Protein AF-A0AAV4K6I6-F1 (afdb_monomer)

Sequence (80 aa):
MLLMFLGKPVGLILAYGVLGALFMPFLAITLLFILNSDRVPAEWRNKPGTNVMLGLCAVIFSYLALTELVKQVGKVLGGS

Structure (mmCIF, N/CA/C/O backbone):
data_AF-A0AAV4K6I6-F1
#
_entry.id   AF-A0AAV4K6I6-F1
#
loop_
_atom_site.group_PDB
_atom_site.id
_atom_site.type_symbol
_atom_site.label_atom_id
_atom_site.label_alt_id
_atom_site.label_comp_id
_atom_site.label_asym_id
_atom_site.label_entity_id
_atom_site.label_seq_id
_atom_site.pdbx_PDB_ins_code
_atom_site.Cartn_x
_atom_site.Cartn_y
_atom_site.Cartn_z
_atom_site.occupancy
_atom_site.B_iso_or_equiv
_atom_site.auth_seq_id
_atom_site.auth_comp_id
_atom_site.auth_asym_id
_atom_site.auth_atom_id
_atom_site.pdbx_PDB_model_num
ATOM 1 N N . MET A 1 1 ? -26.357 15.553 8.583 1.00 48.62 1 MET A N 1
ATOM 2 C CA . MET A 1 1 ? -27.276 15.537 9.747 1.00 48.62 1 MET A CA 1
ATOM 3 C C . MET A 1 1 ? -27.976 14.184 9.972 1.00 48.62 1 MET A C 1
ATOM 5 O O . MET A 1 1 ? -28.482 13.973 11.059 1.00 48.62 1 MET A O 1
ATOM 9 N N . LEU A 1 2 ? -27.920 13.224 9.031 1.00 54.06 2 LEU A N 1
ATOM 10 C CA . LEU A 1 2 ? -28.385 11.831 9.228 1.00 54.06 2 LEU A CA 1
ATOM 11 C C . LEU A 1 2 ? -27.396 10.921 9.994 1.00 54.06 2 LEU A C 1
ATOM 13 O O . LEU A 1 2 ? -27.785 9.893 10.531 1.00 54.06 2 LEU A O 1
ATOM 17 N N . LEU A 1 3 ? -26.120 11.313 10.083 1.00 53.47 3 LEU A N 1
ATOM 18 C CA . LEU A 1 3 ? -25.043 10.521 10.701 1.00 53.47 3 LEU A CA 1
ATOM 19 C C . LEU A 1 3 ? -25.039 10.532 12.242 1.00 53.47 3 LEU A C 1
ATOM 21 O O . LEU A 1 3 ? -24.284 9.779 12.842 1.00 53.47 3 LEU A O 1
ATOM 25 N N . MET A 1 4 ? -25.873 11.359 12.881 1.00 52.72 4 MET A N 1
ATOM 26 C CA . MET A 1 4 ? -26.042 11.370 14.343 1.00 52.72 4 MET A CA 1
ATOM 27 C C . MET A 1 4 ? -27.157 10.426 14.830 1.00 52.72 4 MET A C 1
ATOM 29 O O . MET A 1 4 ? -27.180 10.097 16.009 1.00 52.72 4 MET A O 1
ATOM 33 N N . PHE A 1 5 ? -28.057 9.968 13.947 1.00 52.66 5 PHE A N 1
ATOM 34 C CA . PHE A 1 5 ? -29.211 9.131 14.322 1.00 52.66 5 PHE A CA 1
ATOM 35 C C . PHE A 1 5 ? -28.960 7.622 14.215 1.00 52.66 5 PHE A C 1
ATOM 37 O O . PHE A 1 5 ? -29.695 6.830 14.800 1.00 52.66 5 PHE A O 1
ATOM 44 N N . LEU A 1 6 ? -27.910 7.205 13.505 1.00 57.00 6 LEU A N 1
ATOM 45 C CA . LEU A 1 6 ? -27.472 5.816 13.497 1.00 57.00 6 LEU A CA 1
ATOM 46 C C . LEU A 1 6 ? -26.435 5.668 14.611 1.00 57.00 6 LEU A C 1
ATOM 48 O O . LEU A 1 6 ? -25.261 5.947 14.392 1.00 57.00 6 LEU A O 1
ATOM 52 N N . GLY A 1 7 ? -26.873 5.281 15.812 1.00 57.16 7 GLY A N 1
ATOM 53 C CA . GLY A 1 7 ? -26.077 5.153 17.047 1.00 57.16 7 GLY A CA 1
ATOM 54 C C . GLY A 1 7 ? -24.888 4.172 17.015 1.00 57.16 7 GLY A C 1
ATOM 55 O O . GLY A 1 7 ? -24.543 3.595 18.040 1.00 57.16 7 GLY A O 1
ATOM 56 N N . LYS A 1 8 ? -24.261 3.955 15.852 1.00 61.66 8 LYS A N 1
ATOM 57 C CA . LYS A 1 8 ? -23.033 3.190 15.620 1.00 61.66 8 LYS A CA 1
ATOM 58 C C . LYS A 1 8 ? -22.166 3.886 14.548 1.00 61.66 8 LYS A C 1
ATOM 60 O O . LYS A 1 8 ? -22.050 3.363 13.438 1.00 61.66 8 LYS A O 1
ATOM 65 N N . PRO A 1 9 ? -21.497 5.018 14.857 1.00 67.19 9 PRO A N 1
ATOM 66 C CA . PRO A 1 9 ? -20.497 5.637 13.965 1.00 67.19 9 PRO A CA 1
ATOM 67 C C . PRO A 1 9 ? -19.412 4.640 13.526 1.00 67.19 9 PRO A C 1
ATOM 69 O O . PRO A 1 9 ? -18.855 4.730 12.436 1.00 67.19 9 PRO A O 1
ATOM 72 N N . VAL A 1 10 ? -19.189 3.625 14.359 1.00 68.81 10 VAL A N 1
ATOM 73 C CA . VAL A 1 10 ? -18.290 2.498 14.133 1.00 68.81 10 VAL A CA 1
ATOM 74 C C . VAL A 1 10 ? -18.589 1.772 12.816 1.00 68.81 10 VAL A C 1
ATOM 76 O O . VAL A 1 10 ? -17.660 1.521 12.062 1.00 68.81 10 VAL A O 1
ATOM 79 N N . GLY A 1 11 ? -19.856 1.503 12.476 1.00 73.38 11 GLY A N 1
ATOM 80 C CA . GLY A 1 11 ? -20.208 0.736 11.269 1.00 73.38 11 GLY A CA 1
ATOM 81 C C . GLY A 1 11 ? -19.873 1.458 9.960 1.00 73.38 11 GLY A C 1
ATOM 82 O O . GLY A 1 11 ? -19.344 0.851 9.034 1.00 73.38 11 GLY A O 1
ATOM 83 N N . LEU A 1 12 ? -20.124 2.767 9.900 1.00 77.94 12 LEU A N 1
ATOM 84 C CA . LEU A 1 12 ? -19.788 3.599 8.740 1.00 77.94 12 LEU A CA 1
ATOM 85 C C . LEU A 1 12 ? -18.276 3.788 8.585 1.00 77.94 12 LEU A C 1
ATOM 87 O O . LEU A 1 12 ? -17.762 3.696 7.472 1.00 77.94 12 LEU A O 1
ATOM 91 N N . ILE A 1 13 ? -17.561 4.005 9.693 1.00 78.94 13 ILE A N 1
ATOM 92 C CA . ILE A 1 13 ? -16.095 4.123 9.695 1.00 78.94 13 ILE A CA 1
ATOM 93 C C . ILE A 1 13 ? -15.451 2.797 9.276 1.00 78.94 13 ILE A C 1
ATOM 95 O O . ILE A 1 13 ? -14.515 2.800 8.484 1.00 78.94 13 ILE A O 1
ATOM 99 N N . LEU A 1 14 ? -15.977 1.669 9.759 1.00 76.44 14 LEU A N 1
ATOM 100 C CA . LEU A 1 14 ? -15.545 0.329 9.367 1.00 76.44 14 LEU A CA 1
ATOM 101 C C . LEU A 1 14 ? -15.777 0.070 7.885 1.00 76.44 14 LEU A C 1
ATOM 103 O O . LEU A 1 14 ? -14.850 -0.331 7.194 1.00 76.44 14 LEU A O 1
ATOM 107 N N . ALA A 1 15 ? -16.990 0.317 7.388 1.00 81.44 15 ALA A N 1
ATOM 108 C CA . ALA A 1 15 ? -17.310 0.110 5.981 1.00 81.44 15 ALA A CA 1
ATOM 109 C C . ALA A 1 15 ? -16.407 0.963 5.078 1.00 81.44 15 ALA A C 1
ATOM 111 O O . ALA A 1 15 ? -15.845 0.446 4.116 1.00 81.44 15 ALA A O 1
ATOM 112 N N . TYR A 1 16 ? -16.204 2.238 5.424 1.00 80.50 16 TYR A N 1
ATOM 113 C CA . TYR A 1 16 ? -15.310 3.130 4.687 1.00 80.50 16 TYR A CA 1
ATOM 114 C C . TYR A 1 16 ? -13.838 2.699 4.783 1.00 80.50 16 TYR A C 1
ATOM 116 O O . TYR A 1 16 ? -13.129 2.704 3.779 1.00 80.50 16 TYR A O 1
ATOM 124 N N . GLY A 1 17 ? -13.381 2.275 5.964 1.00 81.25 17 GLY A N 1
ATOM 125 C CA . GLY A 1 17 ? -12.020 1.786 6.187 1.00 81.25 17 GLY A CA 1
ATOM 126 C C . GLY A 1 17 ? -11.727 0.491 5.430 1.00 81.25 17 GLY A C 1
ATOM 127 O O . GLY A 1 17 ? -10.700 0.397 4.769 1.00 81.25 17 GLY A O 1
ATOM 128 N N . VAL A 1 18 ? -12.650 -0.473 5.454 1.00 80.62 18 VAL A N 1
ATOM 129 C CA . VAL A 1 18 ? -12.541 -1.743 4.719 1.00 80.62 18 VAL A CA 1
ATOM 130 C C . VAL A 1 18 ? -12.585 -1.502 3.208 1.00 80.62 18 VAL A C 1
ATOM 132 O O . VAL A 1 18 ? -11.736 -2.024 2.488 1.00 80.62 18 VAL A O 1
ATOM 135 N N . LEU A 1 19 ? -13.517 -0.674 2.719 1.00 84.44 19 LEU A N 1
ATOM 136 C CA . LEU A 1 19 ? -13.587 -0.315 1.298 1.00 84.44 19 LEU A CA 1
ATOM 137 C C . LEU A 1 19 ? -12.310 0.395 0.829 1.00 84.44 19 LEU A C 1
ATOM 139 O O . LEU A 1 19 ? -11.757 0.027 -0.205 1.00 84.44 19 LEU A O 1
ATOM 143 N N . GLY A 1 20 ? -11.804 1.366 1.595 1.00 80.44 20 GLY A N 1
ATOM 144 C CA . GLY A 1 20 ? -10.571 2.085 1.264 1.00 80.44 20 GLY A CA 1
ATOM 145 C C . GLY A 1 20 ? -9.326 1.194 1.297 1.00 80.44 20 GLY A C 1
ATOM 146 O O . GLY A 1 20 ? -8.506 1.247 0.378 1.00 80.44 20 GLY A O 1
ATOM 147 N N . ALA A 1 21 ? -9.217 0.335 2.315 1.00 80.94 21 ALA A N 1
ATOM 148 C CA . ALA A 1 21 ? -8.108 -0.599 2.490 1.00 80.94 21 ALA A CA 1
ATOM 149 C C . ALA A 1 21 ? -8.033 -1.641 1.369 1.00 80.94 21 ALA A C 1
ATOM 151 O O . ALA A 1 21 ? -6.937 -2.016 0.975 1.00 80.94 21 ALA A O 1
ATOM 152 N N . LEU A 1 22 ? -9.165 -2.095 0.828 1.00 82.25 22 LEU A N 1
ATOM 153 C CA . LEU A 1 22 ? -9.183 -3.094 -0.246 1.00 82.25 22 LEU A CA 1
ATOM 154 C C . LEU A 1 22 ? -8.990 -2.482 -1.639 1.00 82.25 22 LEU A C 1
ATOM 156 O O . LEU A 1 22 ? -8.392 -3.112 -2.512 1.00 82.25 22 LEU A O 1
ATOM 160 N N . PHE A 1 23 ? -9.461 -1.255 -1.862 1.00 84.75 23 PHE A N 1
ATOM 161 C CA . PHE A 1 23 ? -9.448 -0.643 -3.192 1.00 84.75 23 PHE A CA 1
ATOM 162 C C . PHE A 1 23 ? -8.045 -0.210 -3.645 1.00 84.75 23 PHE A C 1
ATOM 164 O O . PHE A 1 23 ? -7.661 -0.436 -4.793 1.00 84.75 23 PHE A O 1
ATOM 171 N N . MET A 1 24 ? -7.253 0.376 -2.741 1.00 85.25 24 MET A N 1
ATOM 172 C CA . MET A 1 24 ? -5.899 0.857 -3.056 1.00 85.25 24 MET A CA 1
ATOM 173 C C . MET A 1 24 ? -4.908 -0.244 -3.481 1.00 85.25 24 MET A C 1
ATOM 175 O O . MET A 1 24 ? -4.289 -0.093 -4.538 1.00 85.25 24 MET A O 1
ATOM 179 N N . PRO A 1 25 ? -4.738 -1.359 -2.742 1.00 85.56 25 PRO A N 1
ATOM 180 C CA . PRO A 1 25 ? -3.852 -2.439 -3.175 1.00 85.56 25 PRO A CA 1
ATOM 181 C C . PRO A 1 25 ? -4.361 -3.106 -4.453 1.00 85.56 25 PRO A C 1
ATOM 183 O O . PRO A 1 25 ? -3.558 -3.436 -5.323 1.00 85.56 25 PRO A O 1
ATOM 186 N N . PHE A 1 26 ? -5.682 -3.244 -4.615 1.00 88.38 26 PHE A N 1
ATOM 187 C CA . PHE A 1 26 ? -6.273 -3.786 -5.835 1.00 88.38 26 PHE A CA 1
ATOM 188 C C . PHE A 1 26 ? -5.883 -2.961 -7.068 1.00 88.38 26 PHE A C 1
ATOM 190 O O . PHE A 1 26 ? -5.408 -3.521 -8.056 1.00 88.38 26 PHE A O 1
ATOM 197 N N . LEU A 1 27 ? -6.000 -1.632 -7.003 1.00 87.81 27 LEU A N 1
ATOM 198 C CA . LEU A 1 27 ? -5.568 -0.742 -8.084 1.00 87.81 27 LEU A CA 1
ATOM 199 C C . LEU A 1 27 ? -4.064 -0.844 -8.363 1.00 87.81 27 LEU A C 1
ATOM 201 O O . LEU A 1 27 ? -3.663 -0.957 -9.518 1.00 87.81 27 LEU A O 1
ATOM 205 N N . ALA A 1 28 ? -3.224 -0.835 -7.325 1.00 87.06 28 ALA A N 1
ATOM 206 C CA . ALA A 1 28 ? -1.772 -0.907 -7.500 1.00 87.06 28 ALA A CA 1
ATOM 207 C C . ALA A 1 28 ? -1.338 -2.219 -8.179 1.00 87.06 28 ALA A C 1
ATOM 209 O O . ALA A 1 28 ? -0.544 -2.201 -9.122 1.00 87.06 28 ALA A O 1
ATOM 210 N N . ILE A 1 29 ? -1.899 -3.350 -7.740 1.00 87.06 29 ILE A N 1
ATOM 211 C CA . ILE A 1 29 ? -1.605 -4.678 -8.294 1.00 87.06 29 ILE A CA 1
ATOM 212 C C . ILE A 1 29 ? -2.132 -4.799 -9.727 1.00 87.06 29 ILE A C 1
ATOM 214 O O . ILE A 1 29 ? -1.417 -5.275 -10.610 1.00 87.06 29 ILE A O 1
ATOM 218 N N . THR A 1 30 ? -3.365 -4.356 -9.984 1.00 88.31 30 THR A N 1
ATOM 219 C CA . THR A 1 30 ? -3.964 -4.445 -11.326 1.00 88.31 30 THR A CA 1
ATOM 220 C C . THR A 1 30 ? -3.250 -3.557 -12.334 1.00 88.31 30 THR A C 1
ATOM 222 O O . THR A 1 30 ? -3.026 -4.000 -13.456 1.00 88.31 30 THR A O 1
ATOM 225 N N . LEU A 1 31 ? -2.814 -2.355 -11.949 1.00 86.50 31 LEU A N 1
ATOM 226 C CA . LEU A 1 31 ? -1.988 -1.510 -12.813 1.00 86.50 31 LEU A CA 1
ATOM 227 C C . LEU A 1 31 ? -0.629 -2.152 -13.097 1.00 86.50 31 LEU A C 1
ATOM 229 O O . LEU A 1 31 ? -0.193 -2.150 -14.246 1.00 86.50 31 LEU A O 1
ATOM 233 N N . LEU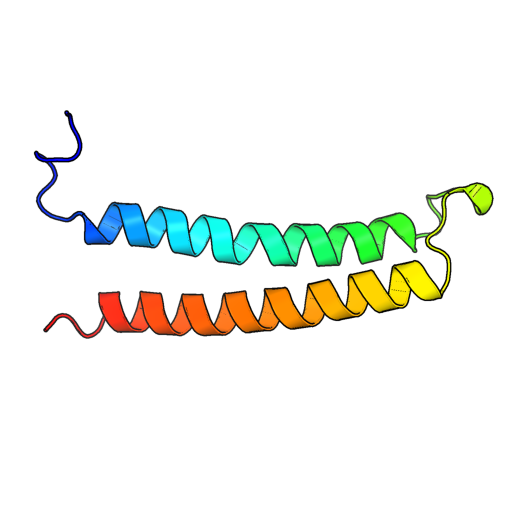 A 1 32 ? 0.017 -2.752 -12.094 1.00 85.19 32 LEU A N 1
ATOM 234 C CA . LEU A 1 32 ? 1.272 -3.480 -12.297 1.00 85.19 32 LEU A CA 1
ATOM 235 C C . LEU A 1 32 ? 1.082 -4.633 -13.296 1.00 85.19 32 LEU A C 1
ATOM 237 O O . LEU A 1 32 ? 1.893 -4.798 -14.205 1.00 85.19 32 LEU A O 1
ATOM 241 N N . PHE A 1 33 ? -0.020 -5.377 -13.184 1.00 83.56 33 PHE A N 1
ATOM 242 C CA . PHE A 1 33 ? -0.343 -6.474 -14.095 1.00 83.56 33 PHE A CA 1
ATOM 243 C C . PHE A 1 33 ? -0.700 -5.997 -15.513 1.00 83.56 33 PHE A C 1
ATOM 245 O O . PHE A 1 33 ? -0.156 -6.517 -16.486 1.00 83.56 33 PHE A O 1
ATOM 252 N N . ILE A 1 34 ? -1.586 -5.003 -15.651 1.00 83.75 34 ILE A N 1
ATOM 253 C CA . ILE A 1 34 ? -2.057 -4.500 -16.952 1.00 83.75 34 ILE A CA 1
ATOM 254 C C . ILE A 1 34 ? -0.911 -3.835 -17.717 1.00 83.75 34 ILE A C 1
ATOM 256 O O . ILE A 1 34 ? -0.717 -4.150 -18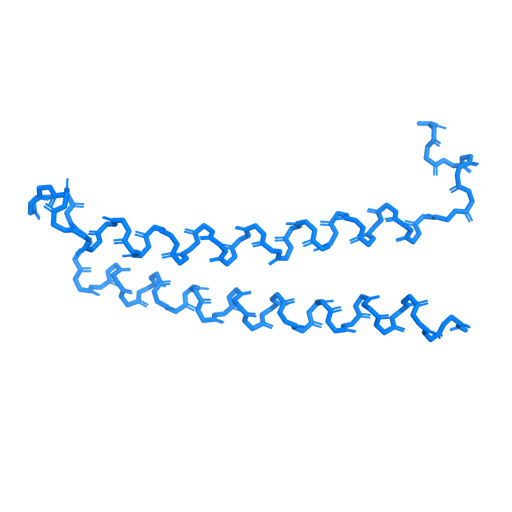.888 1.00 83.75 34 ILE A O 1
ATOM 260 N N . LEU A 1 35 ? -0.128 -2.961 -17.072 1.00 79.56 35 LEU A N 1
ATOM 261 C CA . LEU A 1 35 ? 0.952 -2.218 -17.738 1.00 79.56 35 LEU A CA 1
ATOM 262 C C . LEU A 1 35 ? 2.194 -3.071 -18.031 1.00 79.56 35 LEU A C 1
ATOM 264 O O . LEU A 1 35 ? 3.064 -2.638 -18.792 1.00 79.56 35 LEU A O 1
ATOM 268 N N . ASN A 1 36 ? 2.292 -4.263 -17.440 1.00 75.81 36 ASN A N 1
ATOM 269 C CA . ASN A 1 36 ? 3.344 -5.231 -17.752 1.00 75.81 36 ASN A CA 1
ATOM 270 C C . ASN A 1 36 ? 2.871 -6.353 -18.699 1.00 75.81 36 ASN A C 1
ATOM 272 O O . ASN A 1 36 ? 3.694 -7.106 -19.214 1.00 75.81 36 ASN A O 1
ATOM 276 N N . SER A 1 37 ? 1.564 -6.457 -18.953 1.00 75.00 37 SER A N 1
ATOM 277 C CA . SER A 1 37 ? 0.983 -7.432 -19.880 1.00 75.00 37 SER A CA 1
ATOM 278 C C . SER A 1 37 ? 1.282 -7.093 -21.345 1.00 75.00 37 SER A C 1
ATOM 280 O O . SER A 1 37 ? 1.381 -5.925 -21.719 1.00 75.00 37 SER A O 1
ATOM 282 N N . ASP A 1 38 ? 1.305 -8.116 -22.207 1.00 65.88 38 ASP A N 1
ATOM 283 C CA . ASP A 1 38 ? 1.555 -7.997 -23.660 1.00 65.88 38 ASP A CA 1
ATOM 284 C C . ASP A 1 38 ? 0.499 -7.180 -24.427 1.00 65.88 38 ASP A C 1
ATOM 286 O O . ASP A 1 38 ? 0.649 -6.902 -25.614 1.00 65.88 38 ASP A O 1
ATOM 290 N N . ARG A 1 39 ? -0.580 -6.768 -23.752 1.00 69.62 39 ARG A N 1
ATOM 291 C CA . ARG A 1 39 ? -1.648 -5.935 -24.319 1.00 69.62 39 ARG A CA 1
ATOM 292 C C . ARG A 1 39 ? -1.274 -4.450 -24.418 1.00 69.62 39 ARG A C 1
ATOM 294 O O . ARG A 1 39 ? -2.039 -3.690 -25.004 1.00 69.62 39 ARG A O 1
ATOM 301 N N . VAL A 1 40 ? -0.140 -4.029 -23.845 1.00 72.56 40 VAL A N 1
ATOM 302 C CA . VAL A 1 40 ? 0.317 -2.630 -23.846 1.00 72.56 40 VAL A CA 1
ATOM 303 C C . VAL A 1 40 ? 1.511 -2.459 -24.799 1.00 72.56 40 VAL A C 1
ATOM 305 O O . VAL A 1 40 ? 2.521 -3.147 -24.625 1.00 72.56 40 VAL A O 1
ATOM 308 N N . PRO A 1 41 ? 1.436 -1.544 -25.792 1.00 70.75 41 PRO A N 1
ATOM 309 C CA . PRO A 1 41 ? 2.547 -1.258 -26.700 1.00 70.75 41 PRO A CA 1
ATOM 310 C C . PRO A 1 41 ? 3.811 -0.871 -25.928 1.00 70.75 41 PRO A C 1
ATOM 312 O O . PRO A 1 41 ? 3.728 -0.166 -24.923 1.00 70.75 41 PRO A O 1
ATOM 315 N N . ALA A 1 42 ? 4.986 -1.292 -26.405 1.00 65.62 42 ALA A N 1
ATOM 316 C CA . ALA A 1 42 ? 6.260 -1.128 -25.695 1.00 65.62 42 ALA A CA 1
ATOM 317 C C . ALA A 1 42 ? 6.575 0.321 -25.271 1.00 65.62 42 ALA A C 1
ATOM 319 O O . ALA A 1 42 ? 7.214 0.530 -24.244 1.00 65.62 42 ALA A O 1
ATOM 320 N N . GLU A 1 43 ? 6.074 1.309 -26.012 1.00 71.31 43 GLU A N 1
ATOM 321 C CA . GLU A 1 43 ? 6.222 2.740 -25.712 1.00 71.31 43 GLU A CA 1
ATOM 322 C C . GLU A 1 43 ? 5.466 3.190 -24.447 1.00 71.31 43 GLU A C 1
ATOM 324 O O . GLU A 1 43 ? 5.871 4.151 -23.796 1.00 71.31 43 GLU A O 1
ATOM 329 N N . TRP A 1 44 ? 4.400 2.474 -24.074 1.00 67.38 44 TRP A N 1
ATOM 330 C CA . TRP A 1 44 ? 3.517 2.771 -22.937 1.00 67.38 44 TRP A CA 1
ATOM 331 C C . TRP A 1 44 ? 3.721 1.806 -21.763 1.00 67.38 44 TRP A C 1
ATOM 333 O O . TRP A 1 44 ? 3.061 1.930 -20.729 1.00 67.38 44 TRP A O 1
ATOM 343 N N . ARG A 1 45 ? 4.626 0.831 -21.909 1.00 70.88 45 ARG A N 1
ATOM 344 C CA . ARG A 1 45 ? 4.968 -0.103 -20.834 1.00 70.88 45 ARG A CA 1
ATOM 345 C C . ARG A 1 45 ? 5.691 0.632 -19.715 1.00 70.88 45 ARG A C 1
ATOM 347 O O . ARG A 1 45 ? 6.477 1.556 -19.938 1.00 70.88 45 ARG A O 1
ATOM 354 N N . ASN A 1 46 ? 5.469 0.167 -18.491 1.00 69.50 46 ASN A N 1
ATOM 355 C CA . ASN A 1 46 ? 6.230 0.658 -17.354 1.00 69.50 46 ASN A CA 1
ATOM 356 C C . ASN A 1 46 ? 7.724 0.414 -17.574 1.00 69.50 46 ASN A C 1
ATOM 358 O O . ASN A 1 46 ? 8.171 -0.721 -17.743 1.00 69.50 46 ASN A O 1
ATOM 362 N N . LYS A 1 47 ? 8.509 1.491 -17.506 1.00 79.81 47 LYS A N 1
ATOM 363 C CA . LYS A 1 47 ? 9.967 1.398 -17.414 1.00 79.81 47 LYS A CA 1
ATOM 364 C C . LYS A 1 47 ? 10.344 0.672 -16.112 1.00 79.81 47 LYS A C 1
ATOM 366 O O . LYS A 1 47 ? 9.576 0.731 -15.146 1.00 79.81 47 LYS A O 1
ATOM 371 N N . PRO A 1 48 ? 11.535 0.051 -16.028 1.00 77.25 48 PRO A N 1
ATOM 372 C CA . PRO A 1 48 ? 11.960 -0.702 -14.845 1.00 77.25 48 PRO A CA 1
ATOM 373 C C . PRO A 1 48 ? 11.803 0.083 -13.533 1.00 77.25 48 PRO A C 1
ATOM 375 O O . PRO A 1 48 ? 11.308 -0.460 -12.551 1.00 77.25 48 PRO A O 1
ATOM 378 N N . GLY A 1 49 ? 12.124 1.384 -13.533 1.00 83.56 49 GLY A N 1
ATOM 379 C CA . GLY A 1 49 ? 11.945 2.255 -12.365 1.00 83.56 49 GLY A CA 1
ATOM 380 C C . GLY A 1 49 ? 10.482 2.433 -11.937 1.00 83.56 49 GLY A C 1
ATOM 381 O O . GLY A 1 49 ? 10.176 2.357 -10.749 1.00 83.56 49 GLY A O 1
ATOM 382 N N . THR A 1 50 ? 9.560 2.593 -12.891 1.00 83.75 50 THR A N 1
ATOM 383 C CA . THR A 1 50 ? 8.119 2.688 -12.608 1.00 83.75 50 THR A CA 1
ATOM 384 C C . THR A 1 50 ? 7.574 1.365 -12.076 1.00 83.75 50 THR A C 1
ATOM 386 O O . THR A 1 50 ? 6.758 1.369 -11.160 1.00 83.75 50 THR A O 1
ATOM 389 N N . ASN A 1 51 ? 8.063 0.232 -12.591 1.00 83.94 51 ASN A N 1
ATOM 390 C CA . ASN A 1 51 ? 7.681 -1.092 -12.100 1.00 83.94 51 ASN A CA 1
ATOM 391 C C . ASN A 1 51 ? 8.158 -1.334 -10.656 1.00 83.94 51 ASN A C 1
ATOM 393 O O . ASN A 1 51 ? 7.405 -1.871 -9.850 1.00 83.94 51 ASN A O 1
ATOM 397 N N . VAL A 1 52 ? 9.368 -0.883 -10.302 1.00 86.62 52 VAL A N 1
ATOM 398 C CA . VAL A 1 52 ? 9.881 -0.951 -8.920 1.00 86.62 52 VAL A CA 1
ATOM 399 C C . VAL A 1 52 ? 9.047 -0.081 -7.978 1.00 86.62 52 VAL A C 1
ATOM 401 O O . VAL A 1 52 ? 8.646 -0.551 -6.917 1.00 86.62 52 VAL A O 1
ATOM 404 N N . MET A 1 53 ? 8.730 1.157 -8.370 1.00 86.75 53 MET A N 1
ATOM 405 C CA . MET A 1 53 ? 7.881 2.057 -7.575 1.00 86.75 53 MET A CA 1
ATOM 406 C C . MET A 1 53 ? 6.463 1.507 -7.389 1.00 86.75 53 MET A C 1
ATOM 408 O O . MET A 1 53 ? 5.954 1.488 -6.271 1.00 86.75 53 MET A O 1
ATOM 412 N N . LEU A 1 54 ? 5.834 1.002 -8.455 1.00 86.94 54 LEU A N 1
ATOM 413 C CA . LEU A 1 54 ? 4.516 0.368 -8.367 1.00 86.94 54 LEU A CA 1
ATOM 414 C C . LEU A 1 54 ? 4.546 -0.914 -7.539 1.00 86.94 54 LEU A C 1
ATOM 416 O O . LEU A 1 54 ? 3.625 -1.142 -6.760 1.00 86.94 54 LEU A O 1
ATOM 420 N N . GLY A 1 55 ? 5.604 -1.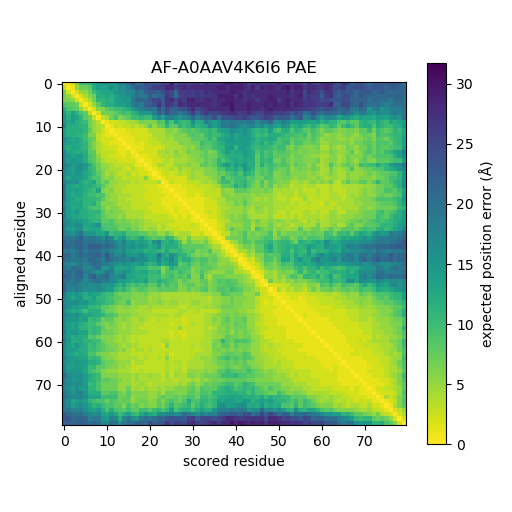717 -7.661 1.00 88.19 55 GLY A N 1
ATOM 421 C CA . GLY A 1 55 ? 5.819 -2.893 -6.824 1.00 88.19 55 GLY A CA 1
ATOM 422 C C . GLY A 1 55 ? 5.920 -2.519 -5.346 1.00 88.19 55 GLY A C 1
ATOM 423 O O . GLY A 1 55 ? 5.240 -3.118 -4.517 1.00 88.19 55 GLY A O 1
ATOM 424 N N . LEU A 1 56 ? 6.686 -1.475 -5.019 1.00 92.06 56 LEU A N 1
ATOM 425 C CA . LEU A 1 56 ? 6.796 -0.951 -3.657 1.00 92.06 56 LEU A CA 1
ATOM 426 C C . LEU A 1 56 ? 5.433 -0.477 -3.128 1.00 92.06 56 LEU A C 1
ATOM 428 O O . LEU A 1 56 ? 5.037 -0.853 -2.026 1.00 92.06 56 LEU A O 1
ATOM 432 N N . CYS A 1 57 ? 4.688 0.290 -3.928 1.00 89.38 57 CYS A N 1
ATOM 433 C CA . CYS A 1 57 ? 3.334 0.720 -3.586 1.00 89.38 57 CYS A CA 1
ATOM 434 C C . CYS A 1 57 ? 2.405 -0.475 -3.353 1.00 89.38 57 CYS A C 1
ATOM 436 O O . CYS A 1 57 ? 1.689 -0.496 -2.357 1.00 89.38 57 CYS A O 1
ATOM 438 N N . ALA A 1 58 ? 2.433 -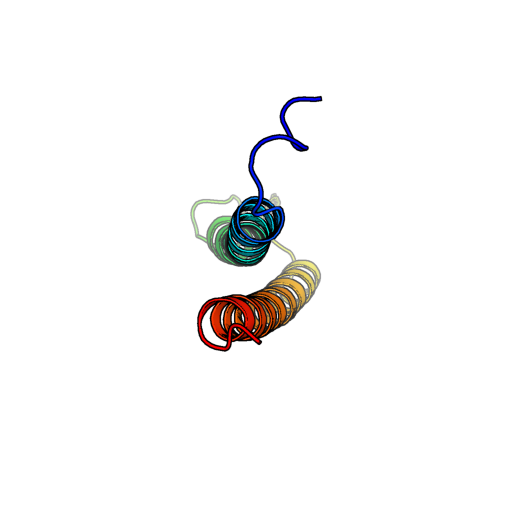1.487 -4.222 1.00 89.94 58 ALA A N 1
ATOM 439 C CA . ALA A 1 58 ? 1.620 -2.689 -4.072 1.00 89.94 58 ALA A CA 1
ATOM 440 C C . ALA A 1 58 ? 1.945 -3.431 -2.768 1.00 89.94 58 ALA A C 1
ATOM 442 O O . ALA A 1 58 ? 1.024 -3.829 -2.055 1.00 89.94 58 ALA A O 1
ATOM 443 N N . VAL A 1 59 ? 3.228 -3.558 -2.411 1.00 92.81 59 VAL A N 1
ATOM 444 C CA . VAL A 1 59 ? 3.657 -4.174 -1.146 1.00 92.81 59 VAL A CA 1
ATOM 445 C C . VAL A 1 59 ? 3.168 -3.362 0.055 1.00 92.81 59 VAL A C 1
ATOM 447 O O . VAL A 1 59 ? 2.522 -3.918 0.943 1.00 92.81 59 VAL A O 1
ATOM 450 N N . ILE A 1 60 ? 3.421 -2.050 0.073 1.00 91.94 60 ILE A N 1
ATOM 451 C CA . ILE A 1 60 ? 3.044 -1.170 1.189 1.00 91.94 60 ILE A CA 1
ATOM 452 C C . ILE A 1 60 ? 1.523 -1.132 1.362 1.00 91.94 60 ILE A C 1
ATOM 454 O O . ILE A 1 60 ? 1.032 -1.313 2.474 1.00 91.94 60 ILE A O 1
ATOM 458 N N . PHE A 1 61 ? 0.761 -0.948 0.281 1.00 89.75 61 PHE A N 1
ATOM 459 C CA . PHE A 1 61 ? -0.699 -0.913 0.356 1.00 89.75 61 PHE A CA 1
ATOM 460 C C . PHE A 1 61 ? -1.294 -2.262 0.734 1.00 89.75 61 PHE A C 1
ATOM 462 O O . PHE A 1 61 ? -2.258 -2.285 1.489 1.00 89.75 61 PHE A O 1
ATOM 469 N N . SER A 1 62 ? -0.721 -3.378 0.279 1.00 89.88 62 SER A N 1
ATOM 470 C CA . SER A 1 62 ? -1.185 -4.705 0.704 1.00 89.88 62 SER A CA 1
ATOM 471 C C . SER A 1 62 ? -0.929 -4.925 2.195 1.00 89.88 62 SER A C 1
ATOM 473 O O . SER A 1 62 ? -1.803 -5.417 2.907 1.00 89.88 62 SER A O 1
ATOM 475 N N . TYR A 1 63 ? 0.233 -4.500 2.699 1.00 91.62 63 TYR A N 1
ATOM 476 C CA . TYR A 1 63 ? 0.546 -4.558 4.126 1.00 91.62 63 TYR A CA 1
ATOM 477 C C . TYR A 1 63 ? -0.393 -3.675 4.963 1.00 91.62 63 TYR A C 1
ATOM 479 O O . TYR A 1 63 ? -0.949 -4.122 5.970 1.00 91.62 63 TYR A O 1
ATOM 487 N N . LEU A 1 64 ? -0.628 -2.435 4.529 1.00 88.00 64 LEU A N 1
ATOM 488 C CA . LEU A 1 64 ? -1.576 -1.529 5.182 1.00 88.00 64 LEU A CA 1
ATOM 489 C C . LEU A 1 64 ? -3.002 -2.081 5.146 1.00 88.00 64 LEU A C 1
ATOM 491 O O . LEU A 1 64 ? -3.712 -2.005 6.142 1.00 88.00 64 LEU A O 1
ATOM 495 N N . ALA A 1 65 ? -3.404 -2.692 4.034 1.00 87.75 65 ALA A N 1
ATOM 496 C CA . ALA A 1 65 ? -4.719 -3.294 3.902 1.00 87.75 65 A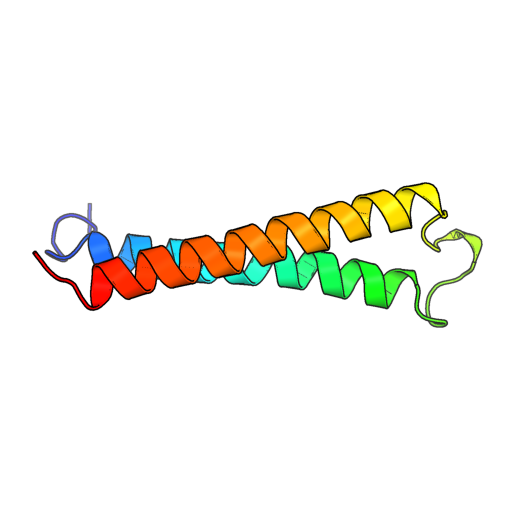LA A CA 1
ATOM 497 C C . ALA A 1 65 ? -4.925 -4.437 4.895 1.00 87.75 65 ALA A C 1
ATOM 499 O O . ALA A 1 65 ? -5.941 -4.468 5.582 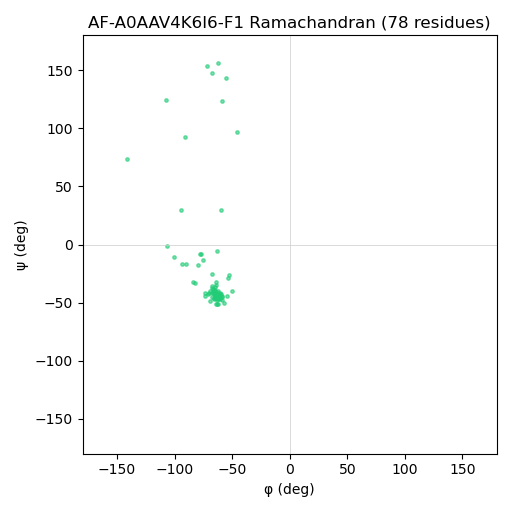1.00 87.75 65 ALA A O 1
ATOM 500 N N . LEU A 1 66 ? -3.950 -5.342 5.017 1.00 89.25 66 LEU A N 1
ATOM 501 C CA . LEU A 1 66 ? -4.004 -6.451 5.971 1.00 89.25 66 LEU A CA 1
ATOM 502 C C . LEU A 1 66 ? -4.023 -5.956 7.420 1.00 89.25 66 LEU A C 1
ATOM 504 O O . LEU A 1 66 ? -4.831 -6.421 8.221 1.00 89.25 66 LEU A O 1
ATOM 508 N N . THR A 1 67 ? -3.160 -5.000 7.761 1.00 88.00 67 THR A N 1
ATOM 509 C CA . THR A 1 67 ? -3.075 -4.471 9.131 1.00 88.00 67 THR A CA 1
ATOM 510 C C . THR A 1 67 ? -4.326 -3.690 9.525 1.00 88.00 67 THR A C 1
ATOM 512 O O . THR A 1 67 ? -4.846 -3.889 10.626 1.00 88.00 67 THR A O 1
ATOM 515 N N . GLU A 1 68 ? -4.866 -2.861 8.631 1.00 85.44 68 GLU A N 1
ATOM 516 C CA . GLU A 1 68 ? -6.111 -2.137 8.883 1.00 85.44 68 GLU A CA 1
ATOM 517 C C . GLU A 1 68 ? -7.306 -3.099 8.921 1.00 85.44 68 GLU A C 1
ATOM 519 O O . GLU A 1 68 ? -8.128 -2.985 9.825 1.00 85.44 68 GLU A O 1
ATOM 524 N N . LEU A 1 69 ? -7.369 -4.111 8.047 1.00 85.31 69 LEU A N 1
ATOM 525 C CA . LEU A 1 69 ? -8.400 -5.154 8.096 1.00 85.31 69 LEU A CA 1
ATOM 526 C C . LEU A 1 69 ? -8.393 -5.876 9.450 1.00 85.31 69 LEU A C 1
ATOM 528 O O . LEU A 1 69 ? -9.435 -5.963 10.095 1.00 85.31 69 LEU A O 1
ATOM 532 N N . VAL A 1 70 ? -7.232 -6.345 9.917 1.00 86.19 70 VAL A N 1
ATOM 533 C CA . VAL A 1 70 ? -7.104 -7.039 11.212 1.00 86.19 70 VAL A CA 1
ATOM 534 C C . VAL A 1 70 ? -7.512 -6.129 12.368 1.00 86.19 70 VAL A C 1
ATOM 536 O O . VAL A 1 70 ? -8.262 -6.544 13.249 1.00 86.19 70 VAL A O 1
ATOM 539 N N . LYS A 1 71 ? -7.073 -4.869 12.357 1.00 83.88 71 LYS A N 1
ATOM 540 C CA . LYS A 1 71 ? -7.414 -3.879 13.386 1.00 83.88 71 LYS A CA 1
ATOM 541 C C . LYS A 1 71 ? -8.910 -3.563 13.415 1.00 83.88 71 LYS A C 1
ATOM 543 O O . LYS A 1 71 ? -9.497 -3.449 14.490 1.00 83.88 71 LYS A O 1
ATOM 548 N N . GLN A 1 72 ? -9.528 -3.414 12.249 1.00 80.31 72 GLN A N 1
ATOM 549 C CA . GLN A 1 72 ? -10.949 -3.114 12.106 1.00 80.31 72 GLN A CA 1
ATOM 550 C C . GLN A 1 72 ? -11.814 -4.326 12.485 1.00 80.31 72 GLN A C 1
ATOM 552 O O . GLN A 1 72 ? -12.762 -4.181 13.252 1.00 80.31 72 GLN A O 1
ATOM 557 N N . VAL A 1 73 ? -11.440 -5.535 12.056 1.00 81.06 73 VAL A N 1
ATOM 558 C CA . VAL A 1 73 ? -12.087 -6.791 12.477 1.00 81.06 73 VAL A CA 1
ATOM 559 C C . VAL A 1 73 ? -11.935 -7.005 13.986 1.00 81.06 73 VAL A C 1
ATOM 561 O O . VAL A 1 73 ? -12.908 -7.343 14.656 1.00 81.06 73 VAL A O 1
ATOM 564 N N . GLY A 1 74 ? -10.756 -6.728 14.550 1.00 80.44 74 GLY A N 1
ATOM 565 C CA . GLY A 1 74 ? -10.514 -6.776 15.992 1.00 80.44 74 GLY A CA 1
ATOM 566 C C . GLY A 1 74 ? -11.402 -5.805 16.775 1.00 80.44 74 GLY A C 1
ATOM 567 O O . GLY A 1 74 ? -11.981 -6.194 17.783 1.00 80.44 74 GLY A O 1
ATOM 568 N N . LYS A 1 75 ? -11.599 -4.577 16.276 1.00 74.12 75 LYS A N 1
ATOM 569 C CA . LYS A 1 75 ? -12.552 -3.614 16.860 1.00 74.12 75 LYS A CA 1
ATOM 570 C C . LYS A 1 75 ? -14.009 -4.076 16.787 1.00 74.12 75 LYS A C 1
ATOM 572 O O . LYS A 1 75 ? -14.792 -3.722 17.662 1.00 74.12 75 LYS A O 1
A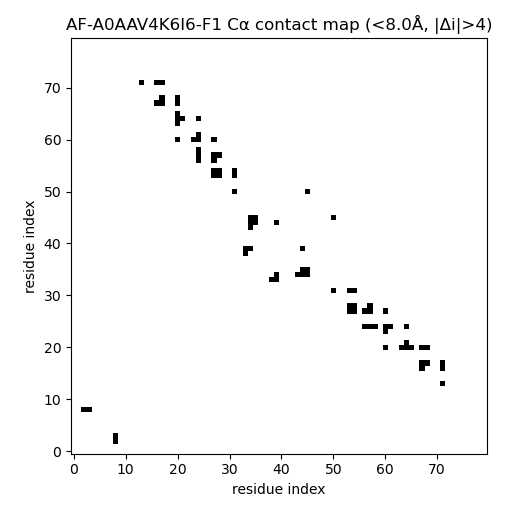TOM 577 N N . VAL A 1 76 ? -14.385 -4.826 15.751 1.00 72.00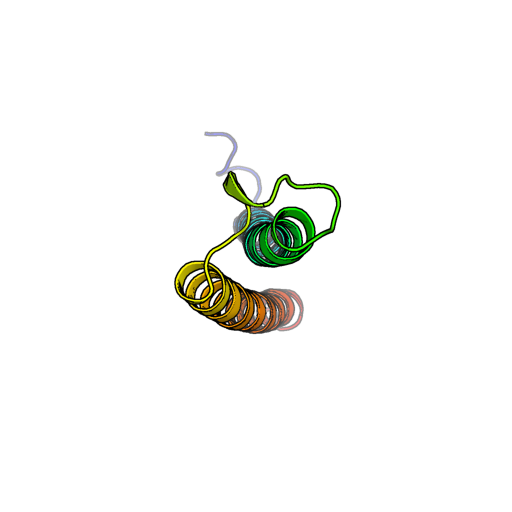 76 VAL A N 1
ATOM 578 C CA . VAL A 1 76 ? -15.743 -5.380 15.605 1.00 72.00 76 VAL A CA 1
ATOM 579 C C . VAL A 1 76 ? -15.982 -6.534 16.571 1.00 72.00 76 VAL A C 1
ATOM 581 O O . VAL A 1 76 ? -17.048 -6.604 17.178 1.00 72.00 76 VAL A O 1
ATOM 584 N N . LEU A 1 77 ? -15.012 -7.440 16.697 1.00 73.25 77 LEU A N 1
ATOM 585 C CA . LEU A 1 77 ? -15.144 -8.660 17.496 1.00 73.25 77 LEU A CA 1
ATOM 586 C C . LEU A 1 77 ? -14.874 -8.430 18.988 1.00 73.25 77 LEU A C 1
ATOM 588 O O . LEU A 1 77 ? -15.491 -9.079 19.825 1.00 73.25 77 LEU A O 1
ATOM 592 N N . GLY A 1 78 ? -13.970 -7.511 19.326 1.00 64.62 78 GLY A N 1
ATOM 593 C CA . GLY A 1 78 ? -13.526 -7.239 20.692 1.00 64.62 78 GLY A CA 1
ATOM 594 C C . GLY A 1 78 ? -14.280 -6.113 21.390 1.00 64.62 78 GLY A C 1
ATOM 595 O O . GLY A 1 78 ? -13.661 -5.429 22.190 1.00 64.62 78 GLY A O 1
ATOM 596 N N . GLY A 1 79 ? -15.559 -5.883 21.062 1.00 59.31 79 GLY A N 1
ATOM 597 C CA . GLY A 1 79 ? -16.372 -4.791 21.609 1.00 59.31 79 GLY A CA 1
ATOM 598 C C . GLY A 1 79 ? -16.250 -4.636 23.130 1.00 59.31 79 GLY A C 1
ATOM 599 O O . GLY A 1 79 ? -16.919 -5.333 23.891 1.00 59.31 79 GLY A O 1
ATOM 600 N N . SER A 1 80 ? -15.390 -3.714 23.555 1.00 42.72 80 SER A N 1
ATOM 601 C CA . SER A 1 80 ? -15.221 -3.163 24.902 1.00 42.72 80 SER A CA 1
ATOM 602 C C . SER A 1 80 ? -14.533 -1.810 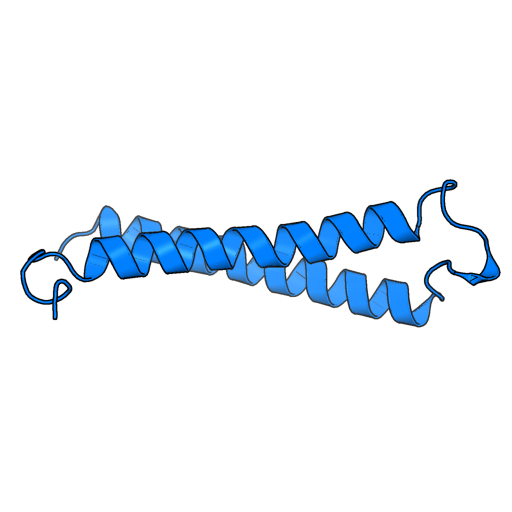24.761 1.00 42.72 80 SER A C 1
ATOM 604 O O . SER A 1 80 ? -13.456 -1.768 24.124 1.00 42.72 80 SER A O 1
#

pLDDT: mean 77.81, std 11.54, range [42.72, 92.81]

Organism: NCBI:txid980427

Secondary structure (DSSP, 8-state):
-GGGTSS-HHHHHHHHHHHHHHHHHHHHHHHHHHHHSTTS-GGGSPPHHHHHHHHHHHHHHHHHHHHHHHHHHHHHHS--

Mean predicted aligned error: 9.44 Å

Foldseek 3Di:
DVCVVPVCVLVVCLVVLLVVLVPQLVVLVVCLVVLCDPVDPPVSHDDPVSNVVSVVSNVVSPVVSVVSNVVSVCCVVVPD

Solvent-accessible surface area (backbone atoms only — not comparable to full-atom values): 4503 Å² total; per-residue (Å²): 129,71,73,75,74,53,93,52,65,62,58,60,53,43,54,52,49,51,53,53,36,54,50,54,22,49,50,35,46,49,48,54,51,52,39,68,34,91,88,39,61,79,91,72,33,61,50,72,67,54,47,52,53,41,50,50,49,23,52,52,33,42,51,50,22,53,53,51,47,52,54,50,50,45,58,67,73,59,76,122

Radius of gyration: 17.74 Å; Cα contacts (8 Å, |Δi|>4): 43; chains: 1; bounding box: 41×24×52 Å